Protein AF-A0A538SVR2-F1 (afdb_monomer)

Nearest PDB structures (foldseek):
  2xdh-assembly1_A  TM=7.340E-01  e=8.636E-01  Archaeoglobus fulgidus
  4c8x-assembly4_D  TM=4.472E-01  e=1.254E+00  Acetivibrio thermocellus ATCC 27405
  7unp-assembly1_A  TM=3.182E-01  e=6.979E-01  Acetivibrio thermocellus
  7eeb-assembly1_H  TM=1.732E-01  e=2.643E+00  Mus musculus

Structure (mmCIF, N/CA/C/O backbone):
data_AF-A0A538SVR2-F1
#
_entry.id   AF-A0A538SVR2-F1
#
loop_
_atom_site.group_PDB
_atom_site.id
_atom_site.type_symbol
_atom_site.label_atom_id
_atom_site.label_alt_id
_atom_site.label_comp_id
_atom_site.label_asym_id
_atom_site.label_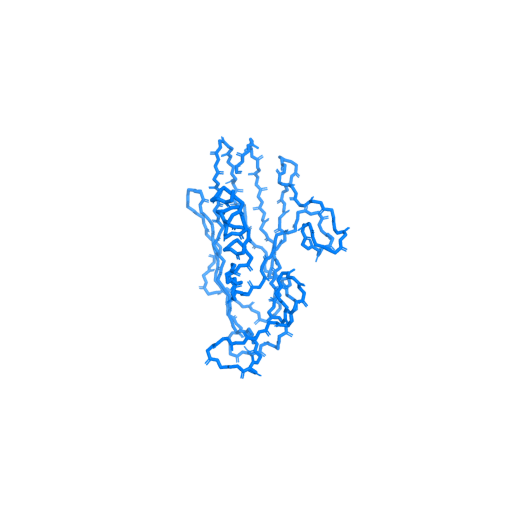entity_id
_atom_site.label_seq_id
_atom_site.pdbx_PDB_ins_code
_atom_site.Cartn_x
_atom_site.Cartn_y
_atom_site.Cartn_z
_atom_site.occupancy
_atom_site.B_iso_or_equiv
_atom_site.auth_seq_id
_atom_site.auth_comp_id
_atom_site.auth_asym_id
_atom_site.auth_atom_id
_atom_site.pdbx_PDB_model_num
ATOM 1 N N . MET A 1 1 ? 16.403 46.398 14.267 1.00 56.75 1 MET A N 1
ATOM 2 C CA . MET A 1 1 ? 15.072 46.083 14.840 1.00 56.75 1 MET A CA 1
ATOM 3 C C . MET A 1 1 ? 14.093 45.512 13.807 1.00 56.75 1 MET A C 1
ATOM 5 O O . MET A 1 1 ? 13.665 44.387 13.999 1.00 56.75 1 MET A O 1
ATOM 9 N N . LYS A 1 2 ? 13.811 46.179 12.671 1.00 49.91 2 LYS A N 1
ATOM 10 C CA . LYS A 1 2 ? 12.869 45.669 11.638 1.00 49.91 2 LYS A CA 1
ATOM 11 C C . LYS A 1 2 ? 13.211 44.283 11.048 1.00 49.91 2 LYS A C 1
ATOM 13 O O . LYS A 1 2 ? 12.315 43.484 10.826 1.00 49.91 2 LYS A O 1
ATOM 18 N N . LYS A 1 3 ? 14.501 43.970 10.852 1.00 54.62 3 LYS A N 1
ATOM 19 C CA . LYS A 1 3 ? 14.957 42.666 10.321 1.00 54.62 3 LYS A CA 1
ATOM 20 C C . LYS A 1 3 ? 14.788 41.497 11.309 1.00 54.62 3 LYS A C 1
ATOM 22 O O . LYS A 1 3 ? 14.606 40.370 10.876 1.00 54.62 3 LYS A O 1
ATOM 27 N N . LEU A 1 4 ? 14.823 41.772 12.617 1.00 56.41 4 LEU A N 1
ATOM 28 C CA . LEU A 1 4 ? 14.686 40.752 13.667 1.00 56.41 4 LEU A CA 1
ATOM 29 C C . LEU A 1 4 ? 13.215 40.338 13.850 1.00 56.41 4 LEU A C 1
ATO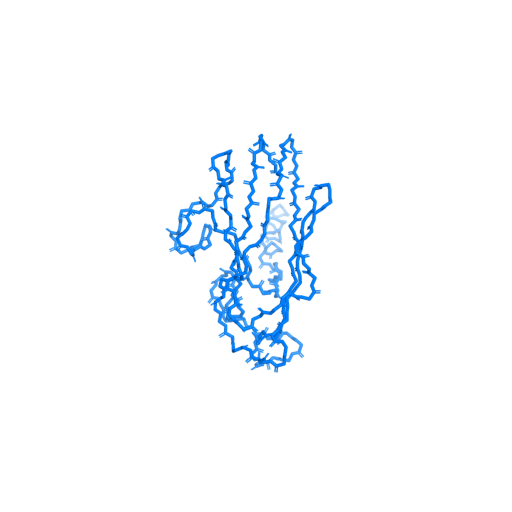M 31 O O . LEU A 1 4 ? 12.918 39.160 13.985 1.00 56.41 4 LEU A O 1
ATOM 35 N N . LEU A 1 5 ? 12.297 41.309 13.772 1.00 63.09 5 LEU A N 1
ATOM 36 C CA . LEU A 1 5 ? 10.848 41.074 13.802 1.00 63.09 5 LEU A CA 1
ATOM 37 C C . LEU A 1 5 ? 10.362 40.255 12.600 1.00 63.09 5 LEU A C 1
ATOM 39 O O . LEU A 1 5 ? 9.508 39.390 12.761 1.00 63.09 5 LEU A O 1
ATOM 43 N N . LEU A 1 6 ? 10.933 40.493 11.414 1.00 63.38 6 LEU A N 1
ATOM 44 C CA . LEU A 1 6 ? 10.596 39.725 10.215 1.00 63.38 6 LEU A CA 1
ATOM 45 C C . LEU A 1 6 ? 11.027 38.255 10.345 1.00 63.38 6 LEU A C 1
ATOM 47 O O . LEU A 1 6 ? 10.272 37.364 9.975 1.00 63.38 6 LEU A O 1
ATOM 51 N N . LEU A 1 7 ? 12.214 38.004 10.912 1.00 64.50 7 LEU A N 1
ATOM 52 C CA . LEU A 1 7 ? 12.738 36.651 11.100 1.00 64.50 7 LEU A CA 1
ATOM 53 C C . LEU A 1 7 ? 11.894 35.858 12.108 1.00 64.50 7 LEU A C 1
ATOM 55 O O . LEU A 1 7 ? 11.486 34.749 11.800 1.00 64.50 7 LEU A O 1
ATOM 59 N N . VAL A 1 8 ? 11.557 36.451 13.260 1.00 68.81 8 VAL A N 1
ATOM 60 C CA . VAL A 1 8 ? 10.688 35.812 14.268 1.00 68.81 8 VAL A CA 1
ATOM 61 C C . VAL A 1 8 ? 9.284 35.549 13.712 1.00 68.81 8 VAL A C 1
ATOM 63 O O . VAL A 1 8 ? 8.727 34.480 13.946 1.00 68.81 8 VAL A O 1
ATOM 66 N N . GLY A 1 9 ? 8.728 36.484 12.934 1.00 65.62 9 GLY A N 1
ATOM 67 C CA . GLY A 1 9 ? 7.424 36.304 12.291 1.00 65.62 9 GLY A CA 1
ATOM 68 C C . GLY A 1 9 ? 7.396 35.133 11.303 1.00 65.62 9 GLY A C 1
ATOM 69 O O . GLY A 1 9 ? 6.427 34.378 11.282 1.00 65.62 9 GLY A O 1
ATOM 70 N N . ILE A 1 10 ? 8.473 34.936 10.534 1.00 63.72 10 ILE A N 1
ATOM 71 C CA . ILE A 1 10 ? 8.595 33.818 9.586 1.00 63.72 10 ILE A CA 1
ATOM 72 C C . ILE A 1 10 ? 8.737 32.478 10.326 1.00 63.72 10 ILE A C 1
ATOM 74 O O . ILE A 1 10 ? 8.093 31.506 9.935 1.00 63.72 10 ILE A O 1
ATOM 78 N N . THR A 1 11 ? 9.506 32.410 11.420 1.00 61.50 11 THR A N 1
ATOM 79 C CA . THR A 1 11 ? 9.669 31.160 12.187 1.00 61.50 11 THR A CA 1
ATOM 80 C C . THR A 1 11 ? 8.367 30.712 12.855 1.00 61.50 11 THR A C 1
ATOM 82 O O . THR A 1 11 ? 8.077 29.520 12.886 1.00 61.50 11 THR A O 1
ATOM 85 N N . VAL A 1 12 ? 7.557 31.654 13.354 1.00 61.91 12 VAL A N 1
ATOM 86 C CA . VAL A 1 12 ? 6.248 31.341 13.956 1.00 61.91 12 VAL A CA 1
ATOM 87 C C . VAL A 1 12 ? 5.241 30.892 12.894 1.00 61.91 12 VAL A C 1
ATOM 89 O O . VAL A 1 12 ? 4.501 29.943 13.130 1.00 61.91 12 VAL A O 1
ATOM 92 N N . ALA A 1 13 ? 5.249 31.504 11.706 1.00 59.25 13 ALA A N 1
ATOM 93 C CA . ALA A 1 13 ? 4.349 31.124 10.616 1.00 59.25 13 ALA A CA 1
ATOM 94 C C . ALA A 1 13 ? 4.632 29.717 10.051 1.00 59.25 13 ALA A C 1
ATOM 96 O O . ALA A 1 13 ? 3.708 29.039 9.610 1.00 59.25 13 ALA A O 1
ATOM 97 N N . MET A 1 14 ? 5.886 29.244 10.094 1.00 58.22 14 MET A N 1
ATOM 98 C CA . MET A 1 14 ? 6.223 27.869 9.689 1.00 58.22 14 MET A CA 1
ATOM 99 C C . MET A 1 14 ? 5.867 26.813 10.747 1.00 58.22 14 MET A C 1
ATOM 101 O O . MET A 1 14 ? 5.779 25.635 10.417 1.00 58.22 14 MET A O 1
ATOM 105 N N . ALA A 1 15 ? 5.627 27.213 12.000 1.00 57.69 15 ALA A N 1
ATOM 106 C CA . ALA A 1 15 ? 5.236 26.299 13.074 1.00 57.69 15 ALA A CA 1
ATOM 107 C C . ALA A 1 15 ? 3.721 26.021 13.121 1.00 57.69 15 ALA A C 1
ATOM 109 O O . ALA A 1 15 ? 3.289 25.134 13.850 1.00 57.69 15 ALA A O 1
ATOM 110 N N . THR A 1 16 ? 2.906 26.755 12.353 1.00 51.53 16 THR A N 1
ATOM 111 C CA . THR A 1 16 ? 1.441 26.588 12.312 1.00 51.53 16 THR A CA 1
ATOM 112 C C . THR A 1 16 ? 0.960 25.782 11.108 1.00 51.53 16 THR A C 1
ATOM 114 O O . THR A 1 16 ? -0.172 25.963 10.661 1.00 51.53 16 THR A O 1
ATOM 117 N N . GLY A 1 17 ? 1.805 24.911 10.550 1.00 45.56 17 GLY A N 1
ATOM 118 C CA . GLY A 1 17 ? 1.360 23.952 9.544 1.00 45.56 17 GLY A CA 1
ATOM 119 C C . GLY A 1 17 ? 0.250 23.086 10.136 1.00 45.56 17 GLY A C 1
ATOM 120 O O . GLY A 1 17 ? 0.477 22.354 11.094 1.00 45.56 17 GLY A O 1
ATOM 121 N N . THR A 1 18 ? -0.967 23.199 9.609 1.00 47.72 18 THR A N 1
ATOM 122 C CA . THR A 1 18 ? -2.055 22.295 9.982 1.00 47.72 18 THR A CA 1
ATOM 123 C C . THR A 1 18 ? -1.666 20.888 9.551 1.00 47.72 18 THR A C 1
ATOM 125 O O . THR A 1 18 ? -1.368 20.678 8.373 1.00 47.72 18 THR A O 1
ATOM 128 N N . TYR A 1 19 ? -1.661 19.936 10.484 1.00 52.28 19 TYR A N 1
ATOM 129 C CA . TYR A 1 19 ? -1.432 18.535 10.154 1.00 52.28 19 TYR A CA 1
ATOM 130 C C . TYR A 1 19 ? -2.486 18.077 9.146 1.00 52.28 19 TYR A C 1
ATOM 132 O O . TYR A 1 19 ? -3.680 18.345 9.307 1.00 52.28 19 TYR A O 1
ATOM 140 N N . ALA A 1 20 ? -2.050 17.397 8.088 1.00 45.12 20 ALA A N 1
ATOM 141 C CA . ALA A 1 20 ? -2.976 16.683 7.231 1.00 45.12 20 ALA A CA 1
ATOM 142 C C . ALA A 1 20 ? -3.594 15.558 8.073 1.00 45.12 20 ALA A C 1
ATOM 144 O O . ALA A 1 20 ? -2.941 14.555 8.349 1.00 45.12 20 ALA A O 1
ATOM 145 N N . HIS A 1 21 ? -4.840 15.741 8.512 1.00 56.41 21 HIS A N 1
ATOM 146 C CA . HIS A 1 21 ? -5.634 14.700 9.163 1.00 56.41 21 HIS A CA 1
ATOM 147 C C . HIS A 1 21 ? -6.126 13.709 8.100 1.00 56.41 21 HIS A C 1
ATOM 149 O O . HIS A 1 21 ? -7.308 13.658 7.768 1.00 56.41 21 HIS A O 1
ATOM 155 N N . ALA A 1 22 ? -5.186 12.988 7.499 1.00 60.06 22 ALA A N 1
ATOM 156 C CA . ALA A 1 22 ? -5.444 11.862 6.620 1.00 60.06 22 ALA A CA 1
ATOM 157 C C . ALA A 1 22 ? -5.079 10.568 7.354 1.00 60.06 22 ALA A C 1
ATOM 159 O O . ALA A 1 22 ? -4.323 10.582 8.325 1.00 60.06 22 ALA A O 1
ATOM 160 N N . GLN A 1 23 ? -5.620 9.445 6.888 1.00 74.69 23 GLN A N 1
ATOM 161 C CA . GLN A 1 23 ? -5.186 8.137 7.368 1.00 74.69 23 GLN A CA 1
ATOM 162 C C . GLN A 1 23 ? -3.700 7.950 7.025 1.00 74.69 23 GLN A C 1
ATOM 164 O O . GLN A 1 23 ? -3.263 8.328 5.934 1.00 74.69 23 GLN A O 1
ATOM 169 N N . PHE A 1 24 ? -2.916 7.408 7.956 1.00 89.06 24 PHE A N 1
ATOM 170 C CA . PHE A 1 24 ? -1.477 7.275 7.766 1.00 89.06 24 PHE A CA 1
ATOM 171 C C . PHE A 1 24 ? -1.176 6.052 6.898 1.00 89.06 24 PHE A C 1
ATOM 173 O O . PHE A 1 24 ? -1.380 4.920 7.322 1.00 89.06 24 PHE A O 1
ATOM 180 N N . ILE A 1 25 ? -0.699 6.285 5.677 1.00 92.56 25 ILE A N 1
ATOM 181 C CA . ILE A 1 25 ? -0.308 5.245 4.720 1.00 92.56 25 ILE A CA 1
ATOM 182 C C . ILE A 1 25 ? 1.202 5.302 4.484 1.00 92.56 25 ILE A C 1
ATOM 184 O O . ILE A 1 25 ? 1.770 6.392 4.388 1.00 92.56 25 ILE A O 1
ATOM 188 N N . TYR A 1 26 ? 1.853 4.146 4.380 1.00 92.94 26 TYR A N 1
ATOM 189 C CA . TYR A 1 26 ? 3.272 4.065 4.040 1.00 92.94 26 TYR A CA 1
ATOM 190 C C . TYR A 1 26 ? 3.580 2.875 3.131 1.00 92.94 26 TYR A C 1
ATOM 192 O O . TYR A 1 26 ? 2.813 1.912 3.039 1.00 92.94 26 TYR A O 1
ATOM 200 N N . MET A 1 27 ? 4.704 2.998 2.427 1.00 94.31 27 MET A N 1
ATOM 201 C CA . MET A 1 27 ? 5.268 1.970 1.561 1.00 94.31 27 MET A CA 1
ATOM 202 C C . MET A 1 27 ? 6.475 1.357 2.256 1.00 94.31 27 MET A C 1
ATOM 204 O O . MET A 1 27 ? 7.308 2.097 2.771 1.00 94.31 27 MET A O 1
ATOM 208 N N . ASP A 1 28 ? 6.557 0.036 2.228 1.00 94.56 28 ASP A N 1
ATOM 209 C CA . ASP A 1 28 ? 7.648 -0.749 2.787 1.00 94.56 28 ASP A CA 1
ATOM 210 C C . ASP A 1 28 ? 8.278 -1.580 1.662 1.00 94.56 28 ASP A C 1
ATOM 212 O O . ASP A 1 28 ? 7.632 -2.390 0.996 1.00 94.56 28 ASP A O 1
ATOM 216 N N . THR A 1 29 ? 9.548 -1.313 1.397 1.00 94.25 29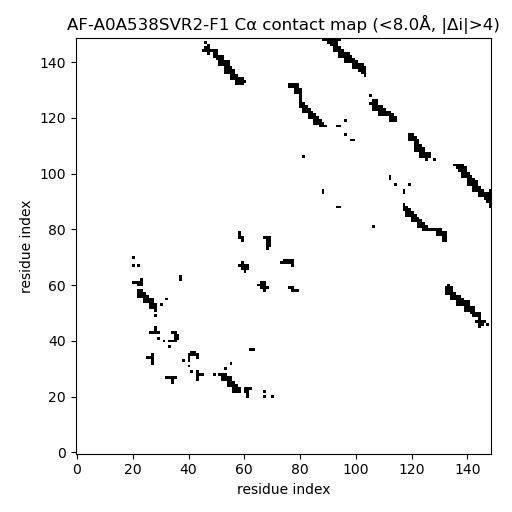 THR A N 1
ATOM 217 C CA . THR A 1 29 ? 10.337 -1.940 0.327 1.00 94.25 29 THR A CA 1
ATOM 218 C C . THR A 1 29 ? 11.313 -2.980 0.861 1.00 94.25 29 THR A C 1
ATOM 220 O O . THR A 1 29 ? 11.904 -3.725 0.076 1.00 94.25 29 THR A O 1
ATOM 223 N N . ASN A 1 30 ? 11.512 -3.018 2.180 1.00 91.56 30 ASN A N 1
ATOM 224 C CA . ASN A 1 30 ? 12.544 -3.818 2.831 1.00 91.56 30 ASN A CA 1
ATOM 225 C C . ASN A 1 30 ? 11.958 -4.955 3.701 1.00 91.56 30 ASN A C 1
ATOM 227 O O . ASN A 1 30 ? 12.684 -5.885 4.058 1.00 91.56 30 ASN A O 1
ATOM 231 N N . GLY A 1 31 ? 10.649 -4.920 3.967 1.00 90.69 31 GLY A N 1
ATOM 232 C CA . GLY A 1 31 ? 9.880 -5.931 4.682 1.00 90.69 31 GLY A CA 1
ATOM 233 C C . GLY A 1 31 ? 9.931 -5.823 6.208 1.00 90.69 31 GLY A C 1
ATOM 234 O O . GLY A 1 31 ? 9.551 -6.785 6.880 1.00 90.69 31 GLY A O 1
ATOM 235 N N . ASP A 1 32 ? 10.420 -4.716 6.775 1.00 90.44 32 ASP A N 1
ATOM 236 C CA . ASP A 1 32 ? 10.492 -4.508 8.226 1.00 9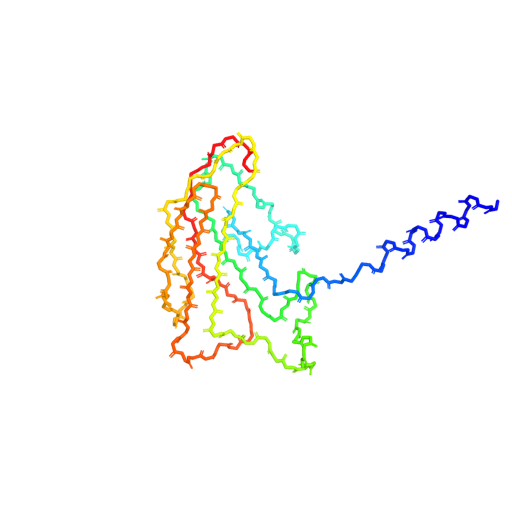0.44 32 ASP A CA 1
ATOM 237 C C . ASP A 1 32 ? 9.153 -4.065 8.847 1.00 90.44 32 ASP A C 1
ATOM 239 O O . ASP A 1 32 ? 8.998 -4.093 10.072 1.00 90.44 32 ASP A O 1
ATOM 243 N N . GLY A 1 33 ? 8.159 -3.728 8.017 1.00 89.50 33 GLY A N 1
ATOM 244 C CA . GLY A 1 33 ? 6.834 -3.294 8.441 1.00 89.50 33 GLY A CA 1
ATOM 245 C C . GLY A 1 33 ? 6.815 -1.918 9.107 1.00 89.50 33 GLY A C 1
ATOM 246 O O . GLY A 1 33 ? 5.786 -1.550 9.680 1.00 89.50 33 GLY A O 1
ATOM 247 N N . LEU A 1 34 ? 7.910 -1.158 9.053 1.00 89.06 34 LEU A N 1
ATOM 248 C CA . LEU A 1 34 ? 8.037 0.168 9.644 1.00 89.06 34 LEU A CA 1
ATOM 249 C C . LEU A 1 34 ? 8.037 1.246 8.552 1.00 89.06 34 LEU A C 1
ATOM 251 O O . LEU A 1 34 ? 8.544 1.037 7.458 1.00 89.06 34 LEU A O 1
ATOM 255 N N . PRO A 1 35 ? 7.479 2.434 8.823 1.00 87.88 35 PRO A N 1
ATOM 256 C CA . PRO A 1 35 ? 7.596 3.548 7.895 1.00 87.88 35 PRO A CA 1
ATOM 257 C C . PRO A 1 35 ? 9.031 4.089 7.864 1.00 87.88 35 PRO A C 1
ATOM 259 O O . PRO A 1 35 ? 9.600 4.416 8.913 1.00 87.88 35 PRO A O 1
ATOM 262 N N . SER A 1 36 ? 9.581 4.290 6.662 1.00 79.19 36 SER A N 1
ATOM 263 C CA . SER A 1 36 ? 10.835 5.032 6.494 1.00 79.19 36 SER A CA 1
ATOM 264 C C . SER A 1 36 ? 10.854 6.347 7.293 1.00 79.19 36 SER A C 1
ATOM 266 O O . SER A 1 36 ? 9.898 7.123 7.311 1.00 79.19 36 SER A O 1
ATOM 268 N N . CYS A 1 37 ? 11.984 6.615 7.952 1.00 65.31 37 CYS A N 1
ATOM 269 C CA . CYS A 1 37 ? 12.273 7.827 8.737 1.00 65.31 37 CYS A CA 1
ATOM 270 C C . CYS A 1 37 ? 11.591 7.975 10.114 1.00 65.31 37 CYS A C 1
ATOM 272 O O . CYS A 1 37 ? 11.969 8.892 10.845 1.00 65.31 37 CYS A O 1
ATOM 274 N N . PHE A 1 38 ? 10.665 7.100 10.523 1.00 58.84 38 PHE A N 1
ATOM 275 C CA . PHE A 1 38 ? 10.052 7.151 11.860 1.00 58.84 38 PHE A CA 1
ATOM 276 C C . PHE A 1 38 ? 10.393 5.899 12.686 1.00 58.84 38 PHE A C 1
ATOM 278 O O . PHE A 1 38 ? 10.397 4.780 12.190 1.00 58.84 38 PHE A O 1
ATOM 285 N N . GLY A 1 39 ? 10.716 6.080 13.972 1.00 56.62 39 GLY A N 1
ATOM 286 C CA . GLY A 1 39 ? 10.850 4.964 14.923 1.00 56.62 39 GLY A CA 1
ATOM 287 C C . GLY A 1 39 ? 12.104 4.083 14.798 1.00 56.62 39 GLY A C 1
ATOM 288 O O . GLY A 1 39 ? 12.175 3.064 15.476 1.00 56.62 39 GLY A O 1
ATOM 289 N N . GLY A 1 40 ? 13.100 4.470 13.992 1.00 59.34 40 GLY A N 1
ATOM 290 C CA . GLY A 1 40 ? 14.361 3.726 13.841 1.00 59.34 40 GLY A CA 1
ATOM 291 C C . GLY A 1 40 ? 14.386 2.703 12.698 1.00 59.34 40 GLY A C 1
ATOM 292 O O . GLY A 1 40 ? 15.332 1.922 12.633 1.00 59.34 40 GLY A O 1
ATOM 293 N N . GLY A 1 41 ? 13.380 2.717 11.814 1.00 62.19 41 GLY A N 1
ATOM 294 C CA . GLY A 1 41 ? 13.359 1.912 10.588 1.00 62.19 41 GLY A CA 1
ATOM 295 C C . GLY A 1 41 ? 14.447 2.309 9.585 1.00 62.19 41 GLY A C 1
ATOM 296 O O . GLY A 1 41 ? 14.982 3.425 9.621 1.00 62.19 41 GLY A O 1
ATOM 297 N N . THR A 1 42 ? 14.782 1.383 8.685 1.00 79.19 42 THR A N 1
ATOM 298 C CA . THR A 1 42 ? 15.706 1.667 7.575 1.00 79.19 42 THR A CA 1
ATOM 299 C C . THR A 1 42 ? 14.978 2.496 6.515 1.00 79.19 42 THR A C 1
ATOM 301 O O . THR A 1 42 ? 13.755 2.474 6.426 1.00 79.19 42 THR A O 1
ATOM 304 N N . TYR A 1 43 ? 15.704 3.282 5.719 1.00 85.00 43 TYR A N 1
ATOM 305 C CA . TYR A 1 43 ? 15.077 3.989 4.604 1.00 85.00 43 TYR A CA 1
ATOM 306 C C . TYR A 1 43 ? 14.492 2.994 3.598 1.00 85.00 43 TYR A C 1
ATOM 308 O O . TYR A 1 43 ? 15.217 2.152 3.065 1.00 85.00 43 TYR A O 1
ATOM 316 N N . ASP A 1 44 ? 13.209 3.156 3.290 1.00 89.12 44 ASP A N 1
ATOM 317 C CA . ASP A 1 44 ? 12.573 2.540 2.135 1.00 89.12 44 ASP A CA 1
ATOM 318 C C . ASP A 1 44 ? 12.994 3.277 0.878 1.00 89.12 44 ASP A C 1
ATOM 320 O O . ASP A 1 44 ? 12.657 4.446 0.673 1.00 89.12 44 ASP A O 1
ATOM 324 N N . ILE A 1 45 ? 13.787 2.602 0.053 1.00 87.38 45 ILE A N 1
ATOM 325 C CA . ILE A 1 45 ? 14.329 3.184 -1.165 1.00 87.38 45 ILE A CA 1
ATOM 326 C C . ILE A 1 45 ? 14.045 2.240 -2.318 1.00 87.38 45 ILE A C 1
ATOM 328 O O . ILE A 1 45 ? 14.407 1.063 -2.310 1.00 87.38 45 ILE A O 1
ATOM 332 N N . LEU A 1 46 ? 13.409 2.795 -3.343 1.00 87.06 46 LEU A N 1
ATOM 333 C CA . LEU A 1 46 ? 13.093 2.078 -4.558 1.00 87.06 46 LEU A CA 1
ATO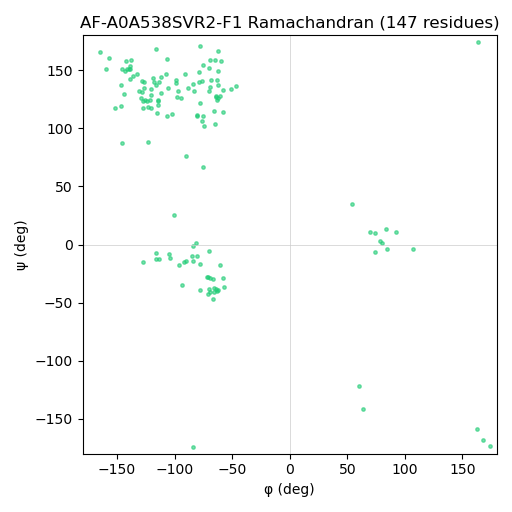M 334 C C . LEU A 1 46 ? 14.333 2.029 -5.466 1.00 87.06 46 LEU A C 1
ATOM 336 O O . LEU A 1 46 ? 14.764 3.045 -6.011 1.00 87.06 46 LEU A O 1
ATOM 340 N N . TYR A 1 47 ? 14.908 0.839 -5.628 1.00 84.19 47 TYR A N 1
ATOM 341 C CA . TYR A 1 47 ? 16.009 0.565 -6.557 1.00 84.19 47 TYR A CA 1
ATOM 342 C C . TYR A 1 47 ? 15.571 -0.427 -7.634 1.00 84.19 47 TYR A C 1
ATOM 344 O O . TYR A 1 47 ? 14.559 -1.106 -7.484 1.00 84.19 47 TYR A O 1
ATOM 352 N N . SER A 1 48 ? 16.376 -0.595 -8.685 1.00 86.31 48 SER A N 1
ATOM 353 C CA . SER A 1 48 ? 16.110 -1.579 -9.747 1.00 86.31 48 SER A CA 1
ATOM 354 C C . SER A 1 48 ? 16.050 -3.036 -9.265 1.00 86.31 48 SER A C 1
ATOM 356 O O . SER A 1 48 ? 15.530 -3.889 -9.976 1.00 86.31 48 SER A O 1
ATOM 358 N N . SER A 1 49 ? 16.575 -3.338 -8.074 1.00 87.00 49 SER A N 1
ATOM 359 C CA . SER A 1 49 ? 16.471 -4.656 -7.438 1.00 87.00 49 SER A CA 1
ATOM 360 C C . SER A 1 49 ? 15.171 -4.869 -6.658 1.00 87.00 49 SER A C 1
ATOM 362 O O . SER A 1 49 ? 14.880 -6.001 -6.276 1.00 87.00 49 SER A O 1
ATOM 364 N N . VAL A 1 50 ? 14.411 -3.807 -6.375 1.00 88.12 50 VAL A N 1
ATOM 365 C CA . VAL A 1 50 ? 13.134 -3.913 -5.666 1.00 88.12 50 VAL A CA 1
ATOM 366 C C . VAL A 1 50 ? 12.084 -4.402 -6.649 1.00 88.12 50 VAL A C 1
ATOM 368 O O . VAL A 1 50 ? 11.843 -3.773 -7.677 1.00 88.12 50 VAL A O 1
ATOM 371 N N . THR A 1 51 ? 11.469 -5.534 -6.319 1.00 91.88 51 THR A N 1
ATOM 372 C CA . THR A 1 51 ? 10.441 -6.173 -7.155 1.00 91.88 51 THR A CA 1
ATOM 373 C C . THR A 1 51 ? 9.077 -6.239 -6.483 1.00 91.88 51 THR A C 1
ATOM 375 O O . THR A 1 51 ? 8.089 -6.646 -7.089 1.00 91.88 51 THR A O 1
ATOM 378 N N . THR A 1 52 ? 8.999 -5.872 -5.206 1.00 96.00 52 THR A N 1
ATOM 379 C CA . THR A 1 52 ? 7.773 -5.901 -4.410 1.00 96.00 52 THR A CA 1
ATOM 380 C C . THR A 1 52 ? 7.797 -4.747 -3.420 1.00 96.00 52 THR A C 1
ATOM 382 O O . THR A 1 52 ? 8.834 -4.479 -2.817 1.00 96.00 52 THR A O 1
ATOM 385 N N . VAL A 1 53 ? 6.660 -4.071 -3.273 1.00 97.06 53 VAL A N 1
ATOM 386 C CA . VAL A 1 53 ? 6.449 -3.000 -2.297 1.00 97.06 53 VAL A CA 1
ATOM 387 C C . VAL A 1 53 ? 5.192 -3.320 -1.500 1.00 97.06 53 VAL A C 1
ATOM 389 O O . VAL A 1 53 ? 4.115 -3.505 -2.068 1.00 97.06 53 VAL A O 1
ATOM 392 N N . ASP A 1 54 ? 5.328 -3.396 -0.186 1.00 97.81 54 ASP A N 1
ATOM 393 C CA . ASP A 1 54 ? 4.232 -3.589 0.750 1.00 97.81 54 ASP A CA 1
ATOM 394 C C . ASP A 1 54 ? 3.565 -2.254 1.074 1.00 97.81 54 ASP A C 1
ATOM 396 O O . ASP A 1 54 ? 4.228 -1.239 1.273 1.00 97.81 54 ASP A O 1
ATOM 400 N N . ILE A 1 55 ? 2.236 -2.251 1.140 1.00 97.50 55 ILE A N 1
ATOM 401 C CA . ILE A 1 55 ? 1.445 -1.063 1.456 1.00 97.50 55 ILE A CA 1
ATOM 402 C C . ILE A 1 55 ? 0.743 -1.267 2.787 1.00 97.50 55 ILE A C 1
ATOM 404 O O . ILE A 1 55 ? -0.037 -2.210 2.966 1.00 97.50 55 ILE A O 1
ATOM 408 N N . TRP A 1 56 ? 0.990 -0.337 3.698 1.00 96.56 56 TRP A N 1
ATOM 409 C CA . TRP A 1 56 ? 0.453 -0.351 5.046 1.00 96.56 56 TRP A CA 1
ATOM 410 C C . TRP A 1 56 ? -0.426 0.864 5.299 1.00 96.56 56 TRP A C 1
ATOM 412 O O . TRP A 1 56 ? -0.091 1.977 4.902 1.00 96.56 56 TRP A O 1
ATOM 422 N N . LEU A 1 57 ? -1.534 0.645 6.000 1.00 95.12 57 LEU A N 1
ATOM 423 C CA . LEU A 1 57 ? -2.457 1.678 6.446 1.00 95.12 57 LEU A CA 1
ATOM 424 C C . LEU A 1 57 ? -2.616 1.598 7.959 1.00 95.12 57 LEU A C 1
ATOM 426 O O . LEU A 1 57 ? -3.023 0.572 8.498 1.00 95.12 57 LEU A O 1
ATOM 430 N N . ASN A 1 58 ? -2.341 2.698 8.639 1.00 93.19 58 ASN A N 1
ATOM 431 C CA . ASN A 1 58 ? -2.605 2.882 10.049 1.00 93.19 58 ASN A CA 1
ATOM 432 C C . ASN A 1 58 ? -3.795 3.829 10.214 1.00 93.19 58 ASN A C 1
ATOM 434 O O . ASN A 1 58 ? -3.719 5.023 9.913 1.00 93.19 58 ASN A O 1
ATOM 438 N N . THR A 1 59 ? -4.918 3.284 10.672 1.00 92.12 59 THR A N 1
ATOM 439 C CA . THR A 1 59 ? -6.138 4.066 10.871 1.00 92.12 59 THR A CA 1
ATOM 440 C C . THR A 1 59 ? -6.256 4.625 12.284 1.00 92.12 59 THR A C 1
ATOM 442 O O . THR A 1 59 ? -7.054 5.530 12.497 1.00 92.12 59 THR A O 1
ATOM 445 N N . ASN A 1 60 ? -5.474 4.140 13.255 1.00 91.00 60 ASN A N 1
ATOM 446 C CA . ASN A 1 60 ? -5.570 4.581 14.650 1.00 91.00 60 ASN A CA 1
ATOM 447 C C . ASN A 1 60 ? -4.440 5.514 15.104 1.00 91.00 60 ASN A C 1
ATOM 449 O O . ASN A 1 60 ? -4.548 6.091 16.186 1.00 91.00 60 ASN A O 1
ATOM 453 N N . HIS A 1 61 ? -3.406 5.721 14.287 1.00 88.81 61 HIS A N 1
ATOM 454 C CA . HIS A 1 61 ? -2.341 6.687 14.548 1.00 88.81 61 HIS A CA 1
ATOM 455 C C . HIS A 1 61 ? -1.987 7.499 13.303 1.00 88.81 61 HIS A C 1
ATOM 457 O O . HIS A 1 61 ? -2.000 6.992 12.184 1.00 88.81 61 HIS A O 1
ATOM 463 N N . ASN A 1 62 ? -1.637 8.763 13.523 1.00 86.00 62 ASN A N 1
ATOM 464 C CA . ASN A 1 62 ? -1.018 9.618 12.519 1.00 86.00 62 ASN A CA 1
ATOM 465 C C . ASN A 1 62 ? 0.477 9.269 12.377 1.00 86.00 62 ASN A C 1
ATOM 467 O O . ASN A 1 62 ? 1.043 8.547 13.201 1.00 86.00 62 ASN A O 1
ATOM 471 N N . ALA A 1 63 ? 1.141 9.830 11.363 1.00 83.62 63 ALA A N 1
ATOM 472 C CA . ALA A 1 63 ? 2.572 9.607 11.119 1.00 83.62 63 ALA A CA 1
ATOM 473 C C . ALA A 1 63 ? 3.477 10.008 12.305 1.00 83.62 63 ALA A C 1
ATOM 475 O O . ALA A 1 63 ? 4.533 9.419 12.506 1.00 83.62 63 ALA A O 1
ATOM 476 N N . ASP A 1 64 ? 3.056 10.987 13.112 1.00 81.69 64 ASP A N 1
ATOM 477 C CA . ASP A 1 64 ? 3.772 11.444 14.311 1.00 81.69 64 ASP A CA 1
ATOM 478 C C . ASP A 1 64 ? 3.523 10.567 15.556 1.00 81.69 64 ASP A C 1
ATOM 480 O O . ASP A 1 64 ? 4.030 10.865 16.638 1.00 81.69 64 ASP A O 1
ATOM 484 N N . GLY A 1 65 ? 2.736 9.495 15.418 1.00 82.56 65 GLY A N 1
ATOM 485 C CA . GLY A 1 65 ? 2.371 8.588 16.503 1.00 82.56 65 GLY A CA 1
ATOM 486 C C . GLY A 1 65 ? 1.237 9.087 17.402 1.00 82.56 65 GLY A C 1
ATOM 487 O O . GLY A 1 65 ? 0.872 8.390 18.346 1.00 82.56 65 GLY A O 1
ATOM 488 N N . SER A 1 66 ? 0.648 10.257 17.143 1.00 84.88 66 SER A N 1
ATOM 489 C CA . SER A 1 66 ? -0.564 10.690 17.847 1.00 84.88 66 SER A CA 1
ATOM 490 C C . SER A 1 66 ? -1.777 9.859 17.420 1.00 84.88 66 SER A C 1
ATOM 492 O O . SER A 1 66 ? -1.843 9.362 16.296 1.00 84.88 66 SER A O 1
ATOM 494 N N . THR A 1 67 ? -2.762 9.703 18.308 1.00 87.00 67 THR A N 1
ATOM 495 C CA . THR A 1 67 ? -3.993 8.967 17.991 1.00 87.00 67 THR A CA 1
ATOM 496 C C . THR A 1 67 ? -4.776 9.675 16.888 1.00 87.00 67 THR A C 1
ATOM 498 O O . THR A 1 67 ? -5.107 10.859 16.996 1.00 87.00 67 THR A O 1
ATOM 501 N N . ALA A 1 68 ? -5.101 8.933 15.834 1.00 85.00 68 ALA A N 1
ATOM 502 C CA . ALA A 1 68 ? -5.946 9.428 14.763 1.00 85.00 68 ALA A CA 1
ATOM 503 C C . ALA A 1 68 ? -7.416 9.442 15.216 1.00 85.00 68 ALA A C 1
ATOM 505 O O . ALA A 1 68 ? -7.884 8.539 15.910 1.00 85.00 68 ALA A O 1
ATOM 506 N N . SER A 1 69 ? -8.157 10.483 14.834 1.00 80.19 69 SER A N 1
ATOM 507 C CA . SER A 1 69 ? -9.586 10.608 15.137 1.00 80.19 69 SER A CA 1
ATOM 508 C C . SER A 1 69 ? -10.345 11.158 13.935 1.00 80.19 69 SER A C 1
ATOM 510 O O . SER A 1 69 ? -9.787 11.897 13.121 1.00 80.19 69 SER A O 1
ATOM 512 N N . CYS A 1 70 ? -11.620 10.790 13.812 1.00 78.19 70 CYS A N 1
ATOM 513 C CA . CYS A 1 70 ? -12.483 11.322 12.765 1.00 78.19 70 CYS A CA 1
ATOM 514 C C . CYS A 1 70 ? -12.707 12.829 12.976 1.00 78.19 70 CYS A C 1
ATOM 516 O O . CYS A 1 70 ? -13.327 13.239 13.955 1.00 78.19 70 CYS A O 1
ATOM 518 N N . SER A 1 71 ? -12.231 13.663 12.049 1.00 75.69 71 SER A N 1
ATOM 519 C CA . SER A 1 71 ? -12.367 15.126 12.139 1.00 75.69 71 SER A CA 1
ATOM 520 C C . SER A 1 71 ? -13.811 15.605 11.968 1.00 75.69 71 SER A C 1
ATOM 522 O O . SER A 1 71 ? -14.196 16.622 12.539 1.00 75.69 71 SER A O 1
ATOM 524 N N . ALA A 1 72 ? -14.623 14.859 11.213 1.00 77.19 72 ALA A N 1
ATOM 525 C CA . ALA A 1 72 ? -16.044 15.147 11.033 1.00 77.19 72 ALA A CA 1
ATOM 526 C C . ALA A 1 72 ? -16.868 14.839 12.294 1.00 77.19 72 ALA A C 1
ATOM 528 O O . ALA A 1 72 ? -17.903 15.463 12.522 1.00 77.19 72 ALA A O 1
ATOM 529 N N . GLN A 1 73 ? -16.411 13.891 13.117 1.00 79.00 73 GLN A N 1
ATOM 530 C CA . GLN A 1 73 ? -17.066 13.518 14.364 1.00 79.00 73 GLN A CA 1
ATOM 531 C C . GLN A 1 73 ? -16.016 13.129 15.406 1.00 79.00 73 GLN A C 1
ATOM 533 O O . GLN A 1 73 ? -15.654 11.960 15.556 1.00 79.00 73 GLN A O 1
ATOM 538 N N . THR A 1 74 ? -15.526 14.138 16.128 1.00 79.31 74 THR A N 1
ATOM 539 C CA . THR A 1 74 ? -14.472 13.985 17.132 1.00 79.31 74 THR A CA 1
ATOM 540 C C . THR A 1 74 ? -14.793 12.862 18.117 1.00 79.31 74 THR A C 1
ATOM 542 O O . THR A 1 74 ? -15.901 12.773 18.647 1.00 79.31 74 THR A O 1
ATOM 545 N N . GLY A 1 75 ? -13.802 12.009 18.378 1.00 74.31 75 GLY A N 1
ATOM 546 C CA . GLY A 1 75 ? -13.928 10.867 19.285 1.00 74.31 75 GLY A CA 1
ATOM 547 C C . GLY A 1 75 ? -14.507 9.604 18.646 1.00 74.31 75 GLY A C 1
ATOM 548 O O . GLY A 1 75 ? -14.541 8.575 19.315 1.00 74.31 75 GLY A O 1
ATOM 549 N N . GLN A 1 76 ? -14.926 9.641 17.375 1.00 81.06 76 GLN A N 1
ATOM 550 C CA . GLN A 1 76 ? -15.254 8.414 16.649 1.00 81.06 76 GLN A CA 1
ATOM 551 C C . GLN A 1 76 ? -13.990 7.703 16.150 1.00 81.06 76 GLN A C 1
ATOM 553 O O . GLN A 1 76 ? -13.062 8.375 15.672 1.00 81.06 76 GLN A O 1
ATOM 558 N N . PRO A 1 77 ? -13.963 6.360 16.234 1.00 82.50 77 PRO A N 1
ATOM 559 C CA . PRO A 1 77 ? -12.901 5.555 15.653 1.00 82.50 77 PRO A CA 1
ATOM 560 C C . PRO A 1 77 ? -12.849 5.716 14.128 1.00 82.50 77 PRO A C 1
ATOM 562 O O . PRO A 1 77 ? -13.867 5.928 13.468 1.00 82.50 77 PRO A O 1
ATOM 565 N N . LEU A 1 78 ? -11.649 5.597 13.561 1.00 87.56 78 LEU A N 1
ATOM 566 C CA . LEU A 1 78 ? -11.448 5.475 12.116 1.00 87.56 78 LEU A CA 1
ATOM 567 C C . LEU A 1 78 ? -11.464 3.989 11.736 1.00 87.56 78 LEU A C 1
ATOM 569 O O . LEU A 1 78 ? -10.422 3.363 11.524 1.00 87.56 78 LEU A O 1
ATOM 573 N N . ASP A 1 79 ? -12.669 3.426 11.714 1.00 91.19 79 ASP A N 1
ATOM 574 C CA . ASP A 1 79 ? -12.917 2.063 11.247 1.00 91.19 79 ASP A CA 1
ATOM 575 C C . ASP A 1 79 ? -12.712 1.946 9.729 1.00 91.19 79 ASP A C 1
ATOM 577 O O . ASP A 1 79 ? -12.794 2.930 8.987 1.00 91.19 79 ASP A O 1
ATOM 581 N N . MET A 1 80 ? -12.483 0.724 9.249 1.00 92.81 80 MET A N 1
ATOM 582 C CA . MET 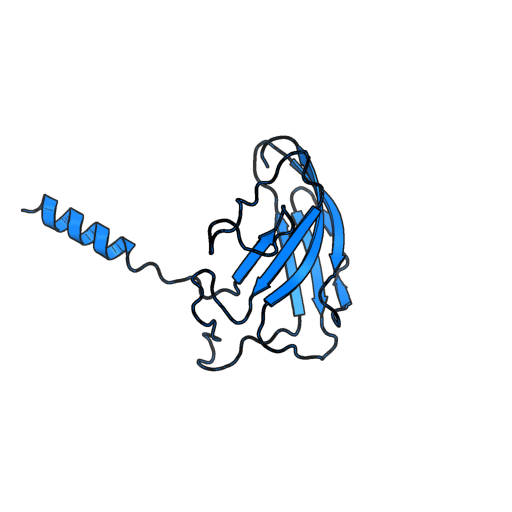A 1 80 ? -12.281 0.436 7.830 1.00 92.81 80 MET A CA 1
ATOM 583 C C . MET A 1 80 ? -13.333 -0.547 7.309 1.00 92.81 80 MET A C 1
ATOM 585 O O . MET A 1 80 ? -13.529 -1.626 7.862 1.00 92.81 80 MET A O 1
ATOM 589 N N . PHE A 1 81 ? -13.989 -0.197 6.203 1.00 95.19 81 PHE A N 1
ATOM 590 C CA . PHE A 1 81 ? -14.939 -1.075 5.500 1.00 95.19 81 PHE A CA 1
ATOM 591 C C . PHE A 1 81 ? -14.624 -1.221 4.002 1.00 95.19 81 PHE A C 1
ATOM 593 O O . PHE A 1 81 ? -15.127 -2.137 3.347 1.00 95.19 81 PHE A O 1
ATOM 600 N N . SER A 1 82 ? -13.781 -0.350 3.450 1.00 95.75 82 SER A N 1
ATOM 601 C CA . SER A 1 82 ? -13.284 -0.401 2.073 1.00 95.75 82 SER A CA 1
ATOM 602 C C . SER A 1 82 ? -11.976 0.368 1.960 1.00 95.75 82 SER A C 1
ATOM 604 O O . SER A 1 82 ? -11.714 1.251 2.779 1.00 95.75 82 SER A O 1
ATOM 606 N N . TYR A 1 83 ? -11.203 0.088 0.917 1.00 95.50 83 TYR A N 1
ATOM 607 C CA . TYR A 1 83 ? -10.052 0.897 0.543 1.00 95.50 83 TYR A CA 1
ATOM 608 C C . TYR A 1 83 ? -9.881 0.930 -0.981 1.00 95.50 83 TYR A C 1
ATOM 610 O O . TYR A 1 83 ? -10.236 -0.018 -1.684 1.00 95.50 83 TYR A O 1
ATOM 618 N N . SER A 1 84 ? -9.314 2.029 -1.468 1.00 96.50 84 SER A N 1
ATOM 619 C CA . SER A 1 84 ? -8.974 2.260 -2.873 1.00 96.50 84 SER A CA 1
ATOM 620 C C . SER A 1 84 ? -7.543 2.758 -2.940 1.00 96.50 84 SER A C 1
ATOM 622 O O . SER A 1 84 ? -7.169 3.663 -2.192 1.00 96.50 84 SER A O 1
ATOM 624 N N . LEU A 1 85 ? -6.743 2.166 -3.820 1.00 96.75 85 LEU A N 1
ATOM 625 C CA . LEU A 1 85 ? -5.337 2.519 -3.985 1.00 96.75 85 LEU A CA 1
ATOM 626 C C . LEU A 1 85 ? -5.088 2.988 -5.413 1.00 96.75 85 LEU A C 1
ATOM 628 O O . LEU A 1 85 ? -5.505 2.335 -6.368 1.00 96.75 85 LEU A O 1
ATOM 632 N N . LEU A 1 86 ? -4.373 4.107 -5.531 1.00 96.25 86 LEU A N 1
ATOM 633 C CA . LEU A 1 86 ? -3.835 4.626 -6.781 1.00 96.25 86 LEU A CA 1
ATOM 634 C C . LEU A 1 86 ? -2.340 4.885 -6.589 1.00 96.25 86 LEU A C 1
ATOM 636 O O . LEU A 1 86 ? -1.936 5.718 -5.779 1.00 96.25 86 LEU A O 1
ATOM 640 N N . PHE A 1 87 ? -1.533 4.173 -7.357 1.00 95.56 87 PHE A N 1
ATOM 641 C CA . PHE A 1 87 ? -0.095 4.334 -7.462 1.00 95.56 87 PHE A CA 1
ATOM 642 C C . PHE A 1 87 ? 0.216 5.163 -8.695 1.00 95.56 87 PHE A C 1
ATOM 644 O O . PHE A 1 87 ? -0.423 4.992 -9.734 1.00 95.56 87 PHE A O 1
ATOM 6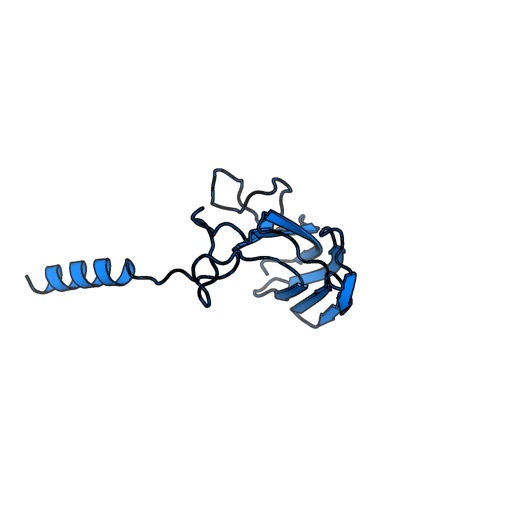51 N N . ARG A 1 88 ? 1.210 6.041 -8.580 1.00 94.94 88 ARG A N 1
ATOM 652 C CA . ARG A 1 88 ? 1.710 6.825 -9.701 1.00 94.94 88 ARG A CA 1
ATOM 653 C C . ARG A 1 88 ? 3.215 7.009 -9.594 1.00 94.94 88 ARG A C 1
ATOM 655 O O . ARG A 1 88 ? 3.697 7.441 -8.551 1.00 94.94 88 ARG A O 1
ATOM 662 N N . SER A 1 89 ? 3.935 6.713 -10.670 1.00 93.06 89 SER A N 1
ATOM 663 C CA . SER A 1 89 ? 5.368 7.006 -10.800 1.00 93.06 89 SER A CA 1
ATOM 664 C C . SER A 1 89 ? 5.604 8.378 -11.438 1.00 93.06 89 SER A C 1
ATOM 666 O O . SER A 1 89 ? 4.851 8.767 -12.335 1.00 93.06 89 SER A O 1
ATOM 668 N N . PHE A 1 90 ? 6.671 9.078 -11.049 1.00 90.50 90 PHE A N 1
ATOM 669 C CA . PHE A 1 90 ? 7.044 10.383 -11.595 1.00 90.50 90 PHE A CA 1
ATOM 670 C C . PHE A 1 90 ? 8.562 10.570 -11.630 1.00 90.50 90 PHE A C 1
ATOM 672 O O . PHE A 1 90 ? 9.200 10.714 -10.598 1.00 90.50 90 PHE A O 1
ATOM 679 N N . GLY A 1 91 ? 9.152 10.761 -12.804 1.00 88.19 91 GLY A N 1
ATOM 680 C CA . GLY A 1 91 ? 10.577 11.059 -12.871 1.00 88.19 91 GLY A CA 1
ATOM 681 C C . GLY A 1 91 ? 11.145 10.822 -14.253 1.00 88.19 91 GLY A C 1
ATOM 682 O O . GLY A 1 91 ? 10.420 10.819 -15.246 1.00 88.19 91 GLY A O 1
ATOM 683 N N . SER A 1 92 ? 12.461 10.640 -14.306 1.00 88.06 92 SER A N 1
ATOM 684 C CA . SER A 1 92 ? 13.167 10.234 -15.525 1.00 88.06 92 SER A CA 1
ATOM 685 C C . SER A 1 92 ? 13.272 8.713 -15.667 1.00 88.06 92 SER A C 1
ATOM 687 O O . SER A 1 92 ? 13.610 8.225 -16.745 1.00 88.06 92 SER A O 1
ATOM 689 N N . GLY A 1 93 ? 13.005 7.971 -14.590 1.00 89.00 93 GLY A N 1
ATOM 690 C CA . GLY A 1 93 ? 12.844 6.523 -14.600 1.00 89.00 93 GLY A CA 1
ATOM 691 C C . GLY A 1 93 ? 11.437 6.068 -14.983 1.00 89.00 93 GLY A C 1
ATOM 692 O O . GLY A 1 93 ? 10.571 6.868 -15.336 1.00 89.00 93 GLY A O 1
ATOM 693 N N . SER A 1 94 ? 11.202 4.761 -14.890 1.00 90.69 94 SER A N 1
ATOM 694 C CA . SER A 1 94 ? 9.866 4.179 -15.014 1.00 90.69 94 SER A CA 1
ATOM 695 C C . SER A 1 94 ? 9.638 3.050 -14.013 1.00 90.69 94 SER A C 1
ATOM 697 O O . SER A 1 94 ? 10.578 2.355 -13.615 1.00 90.69 94 SER A O 1
ATOM 699 N N . VAL A 1 95 ? 8.372 2.874 -13.634 1.00 94.62 95 VAL A N 1
ATOM 700 C CA . VAL A 1 95 ? 7.877 1.719 -12.886 1.00 94.62 95 VAL A CA 1
ATOM 701 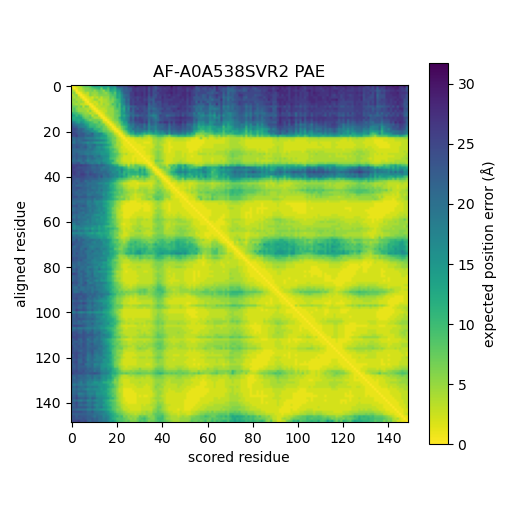C C . VAL A 1 95 ? 6.909 0.968 -13.789 1.00 94.62 95 VAL A C 1
ATOM 703 O O . VAL A 1 95 ? 5.909 1.533 -14.228 1.00 94.62 95 VAL A O 1
ATOM 706 N N . ALA A 1 96 ? 7.200 -0.296 -14.075 1.00 95.06 96 ALA A N 1
ATOM 707 C CA . ALA A 1 96 ? 6.194 -1.216 -14.583 1.00 95.06 96 ALA A CA 1
ATOM 708 C C . ALA A 1 96 ? 5.497 -1.873 -13.391 1.00 95.06 96 ALA A C 1
ATOM 710 O O . ALA A 1 96 ? 6.150 -2.275 -12.430 1.00 95.06 96 ALA A O 1
ATOM 711 N N . TYR A 1 97 ? 4.173 -1.942 -13.450 1.00 96.19 97 TYR A N 1
ATOM 712 C CA . TYR A 1 97 ? 3.347 -2.524 -12.405 1.00 96.19 97 TYR A CA 1
ATOM 713 C C . TYR A 1 97 ? 2.905 -3.924 -12.831 1.00 96.19 97 TYR A C 1
ATOM 715 O O . TYR A 1 97 ? 2.121 -4.063 -13.768 1.00 96.19 97 TYR A O 1
ATOM 723 N N . ASP A 1 98 ? 3.404 -4.948 -12.144 1.00 93.25 98 ASP A N 1
ATOM 724 C CA . ASP A 1 98 ? 3.287 -6.347 -12.569 1.00 93.25 98 ASP A CA 1
ATOM 725 C C . ASP A 1 98 ? 2.104 -7.076 -11.906 1.00 93.25 98 ASP A C 1
ATOM 727 O O . ASP A 1 98 ? 1.644 -8.109 -12.394 1.00 93.25 98 ASP A O 1
ATOM 731 N N . GLY A 1 99 ? 1.569 -6.534 -10.808 1.00 95.69 99 GLY A N 1
ATOM 732 C CA . GLY A 1 99 ? 0.380 -7.078 -10.158 1.00 95.69 99 GLY A CA 1
ATOM 733 C C . GLY A 1 99 ? 0.169 -6.586 -8.731 1.00 95.69 99 GLY A C 1
ATOM 734 O O . GLY A 1 99 ? 1.019 -5.916 -8.149 1.00 95.69 99 GLY A O 1
ATOM 735 N N . TRP A 1 100 ? -0.971 -6.970 -8.157 1.00 97.75 100 TRP A N 1
ATOM 736 C CA . TRP A 1 100 ? -1.322 -6.719 -6.761 1.00 97.75 100 TRP A CA 1
ATOM 737 C C . TRP A 1 100 ? -1.705 -8.016 -6.058 1.00 97.75 100 TRP A C 1
ATOM 739 O O . TRP A 1 100 ? -2.514 -8.793 -6.570 1.00 97.75 100 TRP A O 1
ATOM 749 N N . THR A 1 101 ? -1.175 -8.206 -4.853 1.00 97.50 101 THR A N 1
ATOM 750 C CA . THR A 1 101 ? -1.562 -9.282 -3.938 1.00 97.50 101 THR A CA 1
ATOM 751 C C . THR A 1 101 ? -2.187 -8.674 -2.690 1.00 97.50 101 THR A C 1
ATOM 753 O O . THR A 1 101 ? -1.502 -8.018 -1.911 1.00 97.50 101 THR A O 1
ATOM 756 N N . ASN A 1 102 ? -3.485 -8.897 -2.475 1.00 97.12 102 ASN A N 1
ATOM 757 C CA . ASN A 1 102 ? -4.164 -8.442 -1.260 1.00 97.12 102 ASN A CA 1
ATOM 758 C C . ASN A 1 102 ? -3.695 -9.232 -0.031 1.00 97.12 102 ASN A C 1
ATOM 760 O O . ASN A 1 102 ? -3.632 -10.461 -0.065 1.00 97.12 102 ASN A O 1
ATOM 764 N N . ALA A 1 103 ? -3.437 -8.517 1.062 1.00 97.38 103 ALA A N 1
ATOM 765 C CA . ALA A 1 103 ? -3.110 -9.076 2.372 1.00 97.38 103 ALA A CA 1
ATOM 766 C C . ALA A 1 103 ? -4.168 -8.741 3.441 1.00 97.38 103 ALA A C 1
ATOM 768 O O . ALA A 1 103 ? -4.182 -9.371 4.501 1.00 97.38 103 ALA A O 1
ATOM 769 N N . ALA A 1 104 ? -5.091 -7.812 3.164 1.00 95.69 104 ALA A N 1
ATOM 770 C CA . ALA A 1 104 ? -6.191 -7.487 4.065 1.00 95.69 104 ALA A CA 1
ATOM 771 C C . ALA A 1 104 ? -7.257 -8.595 4.034 1.00 95.69 104 ALA A C 1
ATOM 773 O O . ALA A 1 104 ? -8.065 -8.699 3.103 1.00 95.69 104 ALA A O 1
ATOM 774 N N . SER A 1 105 ? -7.257 -9.450 5.057 1.00 94.75 105 SER A N 1
ATOM 775 C CA . SER A 1 105 ? -8.221 -10.543 5.182 1.00 94.75 105 SER A CA 1
ATOM 776 C C . SER A 1 105 ? -9.655 -10.019 5.313 1.00 94.75 105 SER A C 1
ATOM 778 O O . SER A 1 105 ? -9.916 -9.003 5.949 1.00 94.75 105 SER A O 1
ATOM 780 N N . GLY A 1 106 ? -10.600 -10.711 4.673 1.00 95.12 106 GLY A N 1
ATOM 781 C CA . GLY A 1 106 ? -12.011 -10.312 4.649 1.00 95.12 106 GLY A CA 1
ATOM 782 C C . GLY A 1 106 ? -12.351 -9.187 3.668 1.00 95.12 106 GLY A C 1
ATOM 783 O O . GLY A 1 106 ? -13.513 -8.807 3.585 1.00 95.12 106 GLY A O 1
ATOM 784 N N . PHE A 1 107 ? -11.382 -8.700 2.888 1.00 97.38 107 PHE A N 1
ATOM 785 C CA . PHE A 1 107 ? -11.629 -7.798 1.766 1.00 97.38 107 PHE A CA 1
ATOM 786 C C . PHE A 1 107 ? -11.634 -8.562 0.441 1.00 97.38 107 PHE A C 1
ATOM 788 O O . PHE A 1 107 ? -10.792 -9.426 0.194 1.00 97.38 107 PHE A O 1
ATOM 795 N N . ALA A 1 108 ? -12.572 -8.205 -0.432 1.00 97.19 108 ALA A N 1
ATOM 796 C CA . ALA A 1 108 ? -12.686 -8.708 -1.791 1.00 97.19 108 ALA A CA 1
ATOM 797 C C . ALA A 1 108 ? -12.554 -7.558 -2.793 1.00 97.19 108 ALA A C 1
ATOM 799 O O . ALA A 1 108 ? -13.052 -6.455 -2.548 1.00 97.19 108 ALA A O 1
ATOM 800 N N . ALA A 1 109 ? -11.904 -7.827 -3.925 1.00 97.12 109 ALA A N 1
ATOM 801 C CA . ALA A 1 109 ? -11.747 -6.843 -4.985 1.00 97.12 109 ALA A CA 1
ATOM 802 C C . ALA A 1 109 ? -13.117 -6.468 -5.564 1.00 97.12 109 ALA A C 1
ATOM 804 O O . ALA A 1 109 ? -13.886 -7.339 -5.976 1.00 97.12 109 ALA A O 1
ATOM 805 N N . THR A 1 110 ? -13.405 -5.172 -5.623 1.00 97.31 110 THR A N 1
ATOM 806 C CA . THR A 1 110 ? -14.518 -4.619 -6.409 1.00 97.31 110 THR A CA 1
ATOM 807 C C . THR A 1 110 ? -14.043 -4.192 -7.787 1.00 97.31 110 THR A C 1
ATOM 809 O O . THR A 1 110 ? -14.761 -4.372 -8.768 1.00 97.31 110 THR A O 1
ATOM 812 N N . THR A 1 111 ? -12.808 -3.694 -7.855 1.00 96.12 111 THR A N 1
ATOM 813 C CA . THR A 1 111 ? -12.112 -3.377 -9.099 1.00 96.12 111 THR A CA 1
ATOM 814 C C . THR A 1 111 ? -10.806 -4.164 -9.110 1.00 96.12 111 THR A C 1
ATOM 816 O O . THR A 1 111 ? -9.973 -3.971 -8.211 1.00 96.12 111 THR A O 1
ATOM 819 N N . PRO A 1 112 ? -10.605 -5.065 -10.091 1.00 93.69 112 PRO A N 1
ATOM 820 C CA . PRO A 1 112 ? -9.350 -5.792 -10.202 1.00 93.69 112 PRO A CA 1
ATOM 821 C C . PRO A 1 112 ? -8.194 -4.810 -10.393 1.00 93.69 112 PRO A C 1
ATOM 823 O O . PRO A 1 112 ? -8.382 -3.678 -10.841 1.00 93.69 112 PRO A O 1
ATOM 826 N N . PHE A 1 113 ? -6.987 -5.255 -10.062 1.00 97.56 113 PHE A N 1
ATOM 827 C CA . PHE A 1 113 ? -5.802 -4.450 -10.301 1.00 97.56 113 PHE A CA 1
ATOM 828 C C . PHE A 1 113 ? -5.643 -4.148 -11.791 1.00 97.56 113 PHE A C 1
ATOM 830 O O . PHE A 1 113 ? -5.667 -5.054 -12.626 1.00 97.56 113 PHE A O 1
ATOM 837 N N . THR A 1 114 ? -5.492 -2.870 -12.115 1.00 97.12 114 THR A N 1
ATOM 838 C CA . THR A 1 114 ? -5.283 -2.389 -13.482 1.00 97.12 114 THR A CA 1
ATOM 839 C C . THR A 1 114 ? -4.226 -1.297 -13.490 1.00 97.12 114 THR A C 1
ATOM 841 O O . THR A 1 114 ? -3.948 -0.678 -12.464 1.00 97.12 114 THR A O 1
ATOM 844 N N . HIS A 1 115 ? -3.624 -1.067 -14.653 1.00 96.06 115 HIS A N 1
ATOM 845 C CA . HIS A 1 115 ? -2.615 -0.036 -14.842 1.00 96.06 115 HIS A CA 1
ATOM 846 C C . HIS A 1 115 ? -2.751 0.608 -16.223 1.00 96.06 115 HIS A C 1
ATOM 848 O O . HIS A 1 115 ? -3.197 -0.030 -17.180 1.00 96.06 115 HIS A O 1
ATOM 854 N N . ALA A 1 116 ? -2.397 1.886 -16.314 1.00 94.25 116 ALA A N 1
ATOM 855 C CA . ALA A 1 116 ? -2.418 2.673 -17.536 1.00 94.25 116 ALA A CA 1
ATOM 856 C C . ALA A 1 116 ? -1.352 3.774 -17.462 1.00 94.25 116 ALA A C 1
ATOM 858 O O . ALA A 1 116 ? -1.414 4.669 -16.621 1.00 94.25 116 ALA A O 1
ATOM 859 N N . GLY A 1 117 ? -0.373 3.727 -18.369 1.00 92.31 117 GLY A N 1
ATOM 860 C CA . GLY A 1 117 ? 0.740 4.677 -18.357 1.00 92.31 117 GLY A CA 1
ATOM 861 C C . GLY A 1 117 ? 1.528 4.599 -17.047 1.00 92.31 117 GLY A C 1
ATOM 862 O O . GLY A 1 117 ? 2.037 3.538 -16.701 1.00 92.31 117 GLY A O 1
ATOM 863 N N . THR A 1 118 ? 1.619 5.722 -16.337 1.00 94.94 118 THR A N 1
ATOM 864 C CA . THR A 1 118 ? 2.314 5.845 -15.044 1.00 94.94 118 THR A CA 1
ATOM 865 C C . THR A 1 118 ? 1.469 5.437 -13.847 1.00 94.94 118 THR A C 1
ATOM 867 O O . THR A 1 118 ? 1.958 5.530 -12.725 1.00 94.94 118 THR A O 1
ATOM 870 N N . ASP A 1 119 ? 0.213 5.046 -14.066 1.00 96.69 119 ASP A N 1
ATOM 871 C CA . ASP A 1 119 ? -0.765 4.848 -13.005 1.00 96.69 119 ASP A CA 1
ATOM 872 C C . ASP A 1 119 ? -1.123 3.372 -12.862 1.00 96.69 119 ASP A C 1
ATOM 874 O O . ASP A 1 119 ? -1.263 2.659 -13.857 1.00 96.69 119 ASP A O 1
ATOM 878 N N . ALA A 1 120 ? -1.347 2.929 -11.629 1.00 97.56 120 ALA A N 1
ATOM 879 C CA . ALA A 1 120 ? -1.938 1.632 -11.325 1.00 97.56 120 ALA A CA 1
ATOM 880 C C . ALA A 1 120 ? -2.884 1.731 -10.135 1.00 97.56 120 ALA A C 1
ATOM 882 O O . ALA A 1 120 ? -2.687 2.566 -9.259 1.00 97.56 120 ALA A O 1
ATOM 883 N N . GLY A 1 121 ? -3.904 0.883 -10.064 1.00 97.69 121 GLY A N 1
ATOM 884 C CA . GLY A 1 121 ? -4.853 0.946 -8.962 1.00 97.69 121 GLY A CA 1
ATOM 885 C C . GLY A 1 121 ? -5.740 -0.275 -8.812 1.00 97.69 121 GLY A C 1
ATOM 886 O O . GLY A 1 121 ? -5.813 -1.137 -9.689 1.00 97.69 121 GLY A O 1
ATOM 887 N N . THR A 1 122 ? -6.391 -0.351 -7.655 1.00 98.19 122 THR A N 1
ATOM 888 C CA . THR A 1 122 ? -7.308 -1.429 -7.275 1.00 98.19 122 THR A CA 1
ATOM 889 C C . THR A 1 122 ? -8.240 -0.966 -6.156 1.00 98.19 122 THR A C 1
ATOM 891 O O . THR A 1 122 ? -7.856 -0.130 -5.334 1.00 98.19 122 THR A O 1
ATOM 894 N N . ASP A 1 123 ? -9.443 -1.540 -6.105 1.00 97.94 123 ASP A N 1
ATOM 895 C CA . ASP A 1 123 ? -10.471 -1.208 -5.117 1.00 97.94 123 ASP A CA 1
ATOM 896 C C . ASP A 1 123 ? -10.964 -2.464 -4.406 1.00 97.94 123 ASP A C 1
ATOM 898 O O . ASP A 1 123 ? -11.171 -3.507 -5.036 1.00 97.94 123 ASP A O 1
ATOM 902 N N . TRP A 1 124 ? -11.185 -2.344 -3.099 1.00 97.94 124 TRP A N 1
ATOM 903 C CA . TRP A 1 124 ? -11.504 -3.462 -2.223 1.00 97.94 124 TRP A CA 1
ATOM 904 C C . TRP A 1 124 ? -12.587 -3.097 -1.213 1.00 97.94 124 TRP A C 1
ATOM 906 O O . TRP A 1 124 ? -12.604 -2.007 -0.638 1.00 97.94 124 TRP A O 1
ATOM 916 N N . THR A 1 125 ? -13.476 -4.049 -0.935 1.00 97.50 125 THR A N 1
ATOM 917 C CA . THR A 1 125 ? -14.534 -3.911 0.070 1.00 97.50 125 THR A CA 1
ATOM 918 C C . THR A 1 125 ? -14.598 -5.127 0.980 1.00 97.50 125 THR A C 1
ATOM 920 O O . THR A 1 125 ? -14.382 -6.258 0.554 1.00 97.50 125 THR A O 1
ATOM 923 N N . SER A 1 126 ? -14.954 -4.885 2.233 1.00 96.69 126 SER A N 1
ATOM 924 C CA . SER A 1 126 ? -15.232 -5.893 3.261 1.00 96.69 126 SER A CA 1
ATOM 925 C C . SER A 1 126 ? -16.524 -6.696 3.044 1.00 96.69 126 SER A C 1
ATOM 927 O O . SER A 1 126 ? -16.846 -7.575 3.841 1.00 96.69 126 SER A O 1
ATOM 929 N N . GLN A 1 127 ? -17.325 -6.338 2.031 1.00 92.88 127 GLN A N 1
ATOM 930 C CA . GLN A 1 127 ? -18.657 -6.904 1.774 1.00 92.88 127 GLN A CA 1
ATOM 931 C C . GLN A 1 127 ? -19.609 -6.821 2.986 1.00 92.88 127 GLN A C 1
ATOM 933 O O . GLN A 1 127 ? -20.449 -7.694 3.195 1.00 92.88 127 GLN A O 1
ATOM 938 N N . GLY A 1 128 ? -19.501 -5.742 3.771 1.00 90.69 128 GLY A N 1
ATOM 939 C CA . GLY A 1 128 ? -20.411 -5.429 4.879 1.00 90.69 128 GLY A CA 1
ATOM 940 C C . GLY A 1 128 ? -19.828 -5.640 6.277 1.00 90.69 128 GLY A C 1
ATOM 941 O O . GLY A 1 128 ? -20.491 -5.296 7.254 1.00 90.69 128 GLY A O 1
ATOM 942 N N . ALA A 1 129 ? -18.602 -6.158 6.397 1.00 95.44 129 ALA A N 1
ATOM 943 C CA . ALA A 1 129 ? -17.890 -6.176 7.672 1.00 95.44 129 ALA A CA 1
ATOM 944 C C . ALA A 1 129 ? -17.271 -4.800 7.995 1.00 95.44 129 ALA A C 1
ATOM 946 O O . ALA A 1 129 ? -16.858 -4.053 7.114 1.00 95.44 129 ALA A O 1
ATOM 947 N N . ILE A 1 130 ? -17.186 -4.460 9.279 1.00 94.44 130 ILE A N 1
ATOM 948 C CA . ILE A 1 130 ? -16.504 -3.248 9.746 1.00 94.44 130 ILE A CA 1
ATOM 949 C C . ILE A 1 130 ? -15.300 -3.693 10.564 1.00 94.44 130 ILE A C 1
ATOM 951 O O . ILE A 1 130 ? -15.438 -4.461 11.517 1.00 94.44 130 ILE A O 1
ATOM 955 N N . PHE A 1 131 ? -14.122 -3.229 10.167 1.00 94.69 131 PHE A N 1
ATOM 956 C CA . PHE A 1 131 ? -12.864 -3.537 10.826 1.00 94.69 131 PHE A CA 1
ATOM 957 C C . PHE A 1 131 ? -12.497 -2.402 11.776 1.00 94.69 131 PHE A C 1
ATOM 959 O O . PHE A 1 131 ? -12.551 -1.232 11.397 1.00 94.69 131 PHE A O 1
ATOM 966 N N . ALA A 1 132 ? -12.125 -2.767 13.003 1.00 93.94 132 ALA A N 1
ATOM 967 C CA . ALA A 1 132 ? -11.766 -1.825 14.058 1.00 93.94 132 ALA A CA 1
ATOM 968 C C . ALA A 1 132 ? -10.529 -0.982 13.684 1.00 93.94 132 ALA A C 1
ATOM 970 O O . ALA A 1 132 ? -9.786 -1.339 12.771 1.00 93.94 132 ALA A O 1
ATOM 971 N N . PRO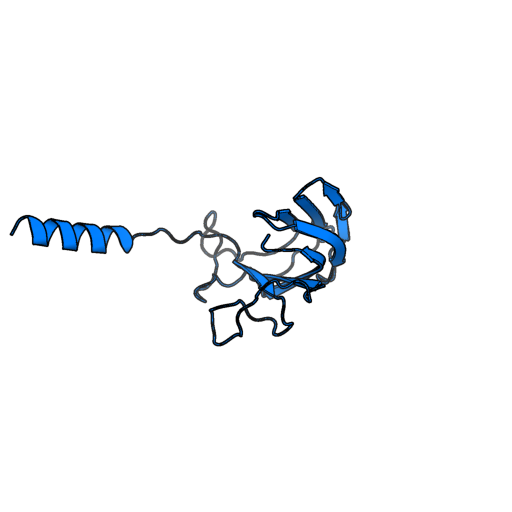 A 1 133 ? -10.219 0.108 14.394 1.00 92.00 133 PRO A N 1
ATOM 972 C CA . PRO A 1 133 ? -9.051 0.909 14.065 1.00 92.00 133 PRO A CA 1
ATOM 973 C C . PRO A 1 133 ? -7.756 0.148 14.353 1.00 92.00 133 PRO A C 1
ATOM 975 O O . PRO A 1 133 ? -7.644 -0.535 15.373 1.00 92.00 133 PRO A O 1
ATOM 978 N N . GLY A 1 134 ? -6.753 0.293 13.490 1.00 93.06 134 GLY A N 1
ATOM 979 C CA . GLY A 1 134 ? -5.503 -0.441 13.640 1.00 93.06 134 GLY A CA 1
ATOM 980 C C . GLY A 1 134 ? -4.527 -0.259 12.490 1.00 93.06 134 GLY A C 1
ATOM 981 O O . GLY A 1 134 ? -4.744 0.543 11.582 1.00 93.06 134 GLY A O 1
ATOM 982 N N . LEU A 1 135 ? -3.445 -1.033 12.556 1.00 94.19 135 LEU A N 1
ATOM 983 C CA . LEU A 1 135 ? -2.455 -1.149 11.496 1.00 94.19 135 LEU A CA 1
ATOM 984 C C . LEU A 1 135 ? -2.789 -2.349 10.603 1.00 94.19 135 LEU A C 1
ATOM 986 O O . LEU A 1 135 ? -2.916 -3.475 11.085 1.00 94.19 135 LEU A O 1
ATOM 990 N N . TYR A 1 136 ? -2.887 -2.101 9.303 1.00 95.50 136 TYR A N 1
ATOM 991 C CA . TYR A 1 136 ? -3.269 -3.069 8.287 1.00 95.50 136 TYR A CA 1
ATOM 992 C C . TYR A 1 136 ? -2.215 -3.138 7.189 1.00 95.50 136 TYR A C 1
ATOM 994 O O . TYR A 1 136 ? -1.942 -2.132 6.535 1.00 95.50 136 TYR A O 1
ATOM 1002 N N . LYS A 1 137 ? -1.688 -4.336 6.917 1.00 97.25 137 LYS A N 1
ATOM 1003 C CA . LYS A 1 137 ? -1.029 -4.608 5.636 1.00 97.25 137 LYS A CA 1
ATOM 1004 C C . LYS A 1 137 ? -2.123 -4.788 4.592 1.00 97.25 137 LYS A C 1
ATOM 1006 O O . LYS A 1 137 ? -2.824 -5.799 4.605 1.00 97.25 137 LYS A O 1
ATOM 1011 N N . LEU A 1 138 ? -2.302 -3.800 3.719 1.00 97.75 138 LEU A N 1
ATOM 1012 C CA . LEU A 1 138 ? -3.341 -3.849 2.690 1.00 97.75 138 LEU A CA 1
ATOM 1013 C C . LEU A 1 138 ? -2.986 -4.874 1.616 1.00 97.75 138 LEU A C 1
ATOM 1015 O O . LEU A 1 138 ? -3.823 -5.673 1.201 1.00 97.75 138 LEU A O 1
ATOM 1019 N N . GLY A 1 139 ? -1.725 -4.896 1.206 1.00 97.94 139 GLY A N 1
ATOM 1020 C CA . GLY A 1 139 ? -1.231 -5.824 0.204 1.00 97.94 139 GLY A CA 1
ATOM 1021 C C . GLY A 1 139 ? 0.153 -5.450 -0.285 1.00 97.94 139 GLY A C 1
ATOM 1022 O O . GLY A 1 139 ? 0.822 -4.599 0.302 1.00 97.94 139 GLY A O 1
ATOM 1023 N N . SER A 1 140 ? 0.553 -6.107 -1.362 1.00 98.06 140 SER A N 1
ATOM 1024 C CA . SER A 1 140 ? 1.858 -5.951 -1.987 1.00 98.06 140 SER A CA 1
ATOM 1025 C C . SER A 1 140 ? 1.676 -5.689 -3.476 1.00 98.06 140 SER A C 1
ATOM 1027 O O . SER A 1 140 ? 0.947 -6.423 -4.151 1.00 98.06 140 SER A O 1
ATOM 1029 N N . ILE A 1 141 ? 2.350 -4.664 -3.992 1.00 97.56 141 ILE A N 1
ATOM 1030 C CA . ILE A 1 141 ? 2.441 -4.394 -5.426 1.00 97.56 141 ILE A CA 1
ATOM 1031 C C . ILE A 1 141 ? 3.754 -4.957 -5.963 1.00 97.56 141 ILE A C 1
ATOM 1033 O O . ILE A 1 141 ? 4.829 -4.669 -5.437 1.00 97.56 141 ILE A O 1
ATOM 1037 N N . SER A 1 142 ? 3.667 -5.778 -7.004 1.00 96.38 142 SER A N 1
ATOM 1038 C CA . SER A 1 142 ? 4.836 -6.242 -7.747 1.00 96.38 142 SER A CA 1
ATOM 1039 C C . SER A 1 142 ? 5.219 -5.189 -8.779 1.00 96.38 142 SER A C 1
ATOM 1041 O O . SER A 1 142 ? 4.351 -4.675 -9.490 1.00 96.38 142 SER A O 1
ATOM 1043 N N . VAL A 1 143 ? 6.503 -4.845 -8.842 1.00 96.25 143 VAL A N 1
ATOM 1044 C CA . VAL A 1 143 ? 7.009 -3.764 -9.692 1.00 96.25 143 VAL A CA 1
ATOM 1045 C C . VAL A 1 143 ? 8.313 -4.140 -10.376 1.00 96.25 143 VAL A C 1
ATOM 1047 O O . VAL A 1 143 ? 9.119 -4.888 -9.833 1.00 96.25 143 VAL A O 1
ATOM 1050 N N . THR A 1 144 ? 8.571 -3.523 -11.522 1.00 95.25 144 THR A N 1
ATOM 1051 C CA . THR A 1 144 ? 9.890 -3.493 -12.150 1.00 95.25 144 THR A CA 1
ATOM 1052 C C . THR A 1 144 ? 10.331 -2.043 -12.305 1.00 95.25 144 THR A C 1
ATOM 1054 O O . THR A 1 144 ? 9.629 -1.232 -12.908 1.00 95.25 144 THR A O 1
ATOM 1057 N N . VAL A 1 145 ? 11.502 -1.707 -11.760 1.00 93.50 145 VAL A N 1
ATOM 1058 C CA . VAL A 1 145 ? 11.977 -0.322 -11.638 1.00 93.50 145 VAL A CA 1
ATOM 1059 C C . VAL A 1 145 ? 13.179 -0.081 -12.540 1.00 93.50 145 VAL A C 1
ATOM 1061 O O . VAL A 1 145 ? 14.165 -0.818 -12.508 1.00 93.50 145 VAL A O 1
ATOM 1064 N N . THR A 1 146 ? 13.131 0.997 -13.320 1.00 91.38 146 THR A N 1
ATOM 1065 C CA . THR A 1 146 ? 14.262 1.462 -14.131 1.00 91.38 146 THR A CA 1
ATOM 1066 C C . THR A 1 146 ? 14.536 2.940 -13.880 1.00 91.38 146 THR A C 1
ATOM 1068 O O . THR A 1 146 ? 13.611 3.738 -13.762 1.00 91.38 146 THR A O 1
ATOM 1071 N N . GLY A 1 147 ? 15.813 3.325 -13.820 1.00 85.81 147 GLY A N 1
ATOM 1072 C CA . GLY A 1 147 ? 16.204 4.716 -13.575 1.00 85.81 147 GLY A CA 1
ATOM 1073 C C . GLY A 1 147 ? 15.771 5.227 -12.196 1.00 85.81 147 GLY A C 1
ATOM 1074 O O . GLY A 1 147 ? 15.857 4.500 -11.209 1.00 85.81 147 GLY A O 1
ATOM 1075 N N . THR A 1 148 ? 15.337 6.488 -12.141 1.00 80.88 148 THR A N 1
ATOM 1076 C CA . THR A 1 148 ? 14.858 7.163 -10.922 1.00 80.88 148 THR A CA 1
ATOM 1077 C C . THR A 1 148 ? 13.430 7.671 -11.166 1.00 80.88 148 THR A C 1
ATOM 1079 O O . THR A 1 148 ? 13.268 8.762 -11.729 1.00 80.88 148 THR A O 1
ATOM 1082 N N . PRO A 1 149 ? 12.417 6.828 -10.903 1.00 76.31 149 PRO A N 1
ATOM 1083 C CA . PRO A 1 149 ? 11.007 7.139 -11.135 1.00 76.31 149 PRO A CA 1
ATOM 1084 C C . PRO A 1 149 ? 10.332 7.869 -9.966 1.00 76.31 149 PRO A C 1
ATOM 1086 O O . PRO A 1 149 ? 11.032 8.200 -8.983 1.00 76.31 149 PRO A O 1
#

Radius of gyration: 18.83 Å; Cα contacts (8 Å, |Δi|>4): 282; chains: 1; bounding box: 37×57×38 Å

Mean predicted aligned error: 8.31 Å

Solvent-accessible surface area (backbone atoms only — not comparable to full-atom values): 8623 Å² total; per-residue (Å²): 111,76,72,58,55,52,52,55,52,51,58,55,61,68,70,64,68,76,76,80,90,57,75,28,66,42,60,26,54,81,77,80,82,47,46,48,84,47,96,83,41,66,78,55,68,93,44,66,86,44,46,52,37,36,36,37,39,25,34,39,31,34,89,88,67,46,78,40,57,32,84,92,47,78,85,38,76,37,58,44,47,60,54,74,48,76,48,71,57,65,63,90,23,46,58,48,78,76,46,71,47,81,57,42,82,71,51,45,72,78,38,71,74,47,72,60,87,53,34,34,35,37,29,34,31,30,85,85,48,79,40,74,56,39,78,40,54,49,26,35,39,31,37,47,40,41,84,57,65

pLDDT: mean 85.41, std 14.28, range [45.12, 98.19]

Foldseek 3Di:
DVVVVVVVVVVVVVVPPDDPLDWAKAKAQPPPLDHAPPDPDHHDDDDQPRFKIWMKTAQQAHPVRHGRADPVDGPDGRKDFKDKDKAFDDDPKAKDWDAKDFPAPQKDWPAGWDDDDRMIMTIIGSVPDIGGGGMDRGTMIGIGITDHD

Organism: Eiseniibacteriota bacterium (NCBI:txid2212470)

Secondary structure (DSSP, 8-state):
-HHHHHHHHHHHHHTT-------EEEEESSSS-S-TTSTTPPP----TT--EEEEEEESSB-TTSPBP--SSSTT----BSEEEEEEE--SSSEEEEEEEEE-STT-EEEEEEEEETTEEEEEEE-TT--BPSSEEEEEEEEEEEES--

Sequence (149 aa):
MKKLLLLVGITVAMATGTYAHAQFIYMDTNGDGLPSCFGGGTYDILYSSVTTVDIWLNTNHNADGSTASCSAQTGQPLDMFSYSLLFRSFGSGSVAYDGWTNAASGFAATTPFTHAGTDAGTDWTSQGAIFAPGLYKLGSISVTVTGTP